Protein AF-A0A2S7PSN5-F1 (afdb_monomer)

Nearest PDB structures (foldseek):
  7qwk-assembly2_B  TM=6.400E-01  e=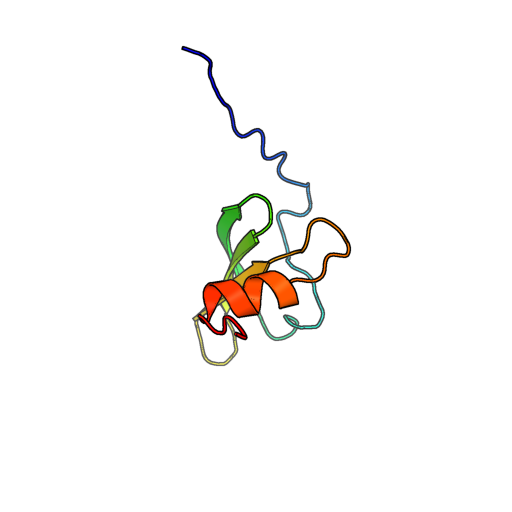1.377E-01  Homo sapiens
  8gdw-assembly1_BBB  TM=5.730E-01  e=1.652E-01  Synechocystis sp. PCC 6803
  3d7u-assembly2_C  TM=5.943E-01  e=2.376E-01  Homo sapiens
  5bvw-assembly1_A  TM=4.740E-01  e=1.755E-01  Homo sapiens
  2ve7-assembly2_D  TM=3.954E-01  e=3.636E+00  Homo sapiens

Secondary structure (DSSP, 8-state):
-----------S--S----GGGTT-EEEEEEEEETTEEEEEEEETTEEEEEEEE--SSS---HHHHHHHTT----

Sequence (75 aa):
MGQGFSLTTLSAGSAGIDVPEFADLVYEKSMGTARFMKSIRARSQDGVVLVKVVVKPYAMDLKQYRKKIIGMETS

pLDDT: mean 76.72, std 17.29, range [41.12, 95.44]

Solvent-accessible surface area (backbone atoms only — not comparable to full-atom values): 5072 Å² total; per-residue (Å²): 138,82,85,78,74,82,77,70,75,74,61,94,61,81,70,66,90,82,48,81,95,42,74,74,47,46,82,73,45,84,71,48,74,55,101,47,35,44,30,33,35,27,35,42,94,93,40,82,43,78,49,76,47,74,54,74,95,57,100,72,86,58,67,74,54,49,31,65,74,73,65,55,73,82,128

Radius of gyration: 16.86 Å; Cα contacts (8 Å, |Δi|>4): 68; chains: 1; bounding box: 50×39×35 Å

Foldseek 3Di:
DDDDDPPPVPPPPVDDPPDPVCPQWAFDAWPDDDPFWTWTWTAGPVGIDIDIGGHDPDPDDCVVVVCVVVVVDDD

Structure (mmCIF, N/CA/C/O backbone):
data_AF-A0A2S7PSN5-F1
#
_entry.id   AF-A0A2S7PSN5-F1
#
loop_
_atom_site.group_PDB
_atom_site.id
_atom_site.type_symbol
_atom_site.label_atom_id
_atom_site.label_alt_id
_atom_site.label_comp_id
_atom_site.label_asym_id
_atom_site.label_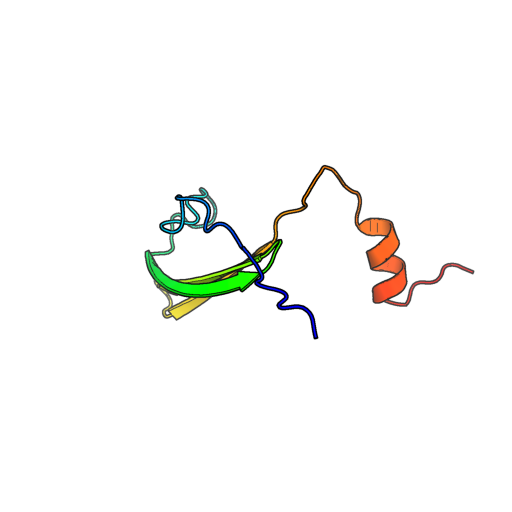entity_id
_atom_site.label_seq_id
_atom_site.pdbx_PDB_ins_code
_atom_site.Cartn_x
_atom_site.Cartn_y
_atom_site.Cartn_z
_atom_site.occupancy
_atom_site.B_iso_or_equiv
_atom_site.auth_seq_id
_atom_site.auth_comp_id
_atom_site.auth_asym_id
_atom_site.auth_atom_id
_atom_site.pdbx_PDB_model_num
ATOM 1 N N . MET A 1 1 ? 34.998 -0.833 9.424 1.00 47.16 1 MET A N 1
ATOM 2 C CA . MET A 1 1 ? 33.598 -1.149 9.787 1.00 47.16 1 MET A CA 1
ATOM 3 C C . MET A 1 1 ? 32.751 0.079 9.468 1.00 47.16 1 MET A C 1
ATOM 5 O O . MET A 1 1 ? 32.705 0.998 10.270 1.00 47.16 1 MET A O 1
ATOM 9 N N . GLY A 1 2 ? 32.228 0.175 8.241 1.00 44.56 2 GLY A N 1
ATOM 10 C CA . GLY A 1 2 ? 31.546 1.377 7.742 1.00 44.56 2 GLY A CA 1
ATOM 11 C C . GLY A 1 2 ? 30.054 1.356 8.069 1.00 44.56 2 GLY A C 1
ATOM 12 O O . GLY A 1 2 ? 29.367 0.398 7.724 1.00 44.56 2 GLY A O 1
ATOM 13 N N . GLN A 1 3 ? 29.570 2.397 8.747 1.00 51.94 3 GLN A N 1
ATOM 14 C CA . GLN A 1 3 ? 28.159 2.590 9.065 1.00 51.94 3 GLN A CA 1
ATOM 15 C C . GLN A 1 3 ? 27.330 2.815 7.796 1.00 51.94 3 GLN A C 1
ATOM 17 O O . GLN A 1 3 ? 27.363 3.883 7.191 1.00 51.94 3 GLN A O 1
ATOM 22 N N . GLY A 1 4 ? 26.555 1.802 7.416 1.00 44.44 4 GLY A N 1
ATOM 23 C CA . GLY A 1 4 ? 25.497 1.917 6.420 1.00 44.44 4 GLY A CA 1
ATOM 24 C C . GLY A 1 4 ? 24.212 2.404 7.074 1.00 44.44 4 GLY A C 1
ATOM 25 O O . GLY A 1 4 ? 23.334 1.600 7.380 1.00 44.44 4 GLY A O 1
ATOM 26 N N . PHE A 1 5 ? 24.077 3.712 7.293 1.00 54.09 5 PHE A N 1
ATOM 27 C CA . PHE A 1 5 ? 22.748 4.264 7.528 1.00 54.09 5 PHE A CA 1
ATOM 28 C C . PHE A 1 5 ? 21.962 4.134 6.228 1.00 54.09 5 PHE A C 1
ATOM 30 O O . PHE A 1 5 ? 22.289 4.763 5.221 1.00 54.09 5 PHE A O 1
ATOM 37 N N . SER A 1 6 ? 20.910 3.317 6.250 1.00 48.09 6 SER A N 1
ATOM 38 C CA . SER A 1 6 ? 19.830 3.450 5.281 1.00 48.09 6 SER A CA 1
ATOM 39 C C . SER A 1 6 ? 19.176 4.807 5.533 1.00 48.09 6 SER A C 1
ATOM 41 O O . SER A 1 6 ? 18.216 4.917 6.288 1.00 48.09 6 SER A O 1
ATOM 43 N N . LEU A 1 7 ? 19.729 5.858 4.928 1.00 48.47 7 LEU A N 1
ATOM 44 C CA . LEU A 1 7 ? 19.055 7.134 4.731 1.00 48.47 7 LEU A CA 1
ATOM 45 C C . LEU A 1 7 ? 17.935 6.892 3.714 1.00 48.47 7 LEU A C 1
ATOM 47 O O . LEU A 1 7 ? 17.999 7.292 2.555 1.00 48.47 7 LEU A O 1
ATOM 51 N N . THR A 1 8 ? 16.888 6.189 4.146 1.00 52.16 8 THR A N 1
ATOM 52 C CA . THR A 1 8 ? 15.567 6.389 3.572 1.00 52.16 8 THR A CA 1
ATOM 53 C C . THR A 1 8 ? 15.166 7.779 4.023 1.00 52.16 8 THR A C 1
ATOM 55 O O . THR A 1 8 ? 14.640 7.949 5.124 1.00 52.16 8 THR A O 1
ATOM 58 N N .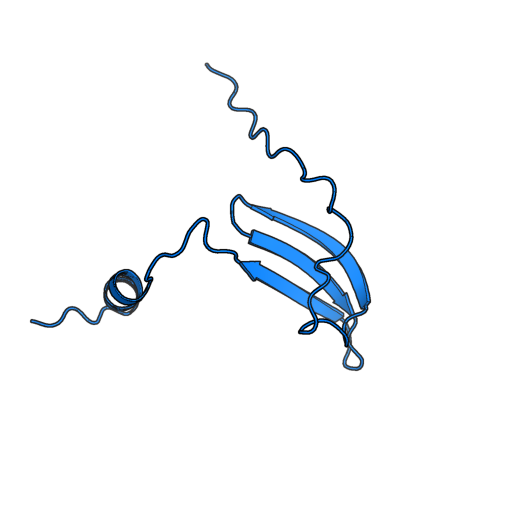 THR A 1 9 ? 15.490 8.790 3.220 1.00 48.53 9 THR A N 1
ATOM 59 C CA . THR A 1 9 ? 14.815 10.076 3.321 1.00 48.53 9 THR A CA 1
ATOM 60 C C . THR A 1 9 ? 13.325 9.753 3.315 1.00 48.53 9 THR A C 1
ATOM 62 O O . THR A 1 9 ? 12.784 9.233 2.338 1.00 48.53 9 THR A O 1
ATOM 65 N N . LEU A 1 10 ? 12.680 9.910 4.472 1.00 47.84 10 LEU A N 1
ATOM 66 C CA . LEU A 1 10 ? 11.237 9.798 4.576 1.00 47.84 10 LEU A CA 1
ATOM 67 C C . LEU A 1 10 ? 10.711 10.910 3.681 1.00 47.84 10 LEU A C 1
ATOM 69 O O . LEU A 1 10 ? 10.749 12.076 4.065 1.00 47.84 10 LEU A O 1
ATOM 73 N N . SER A 1 11 ? 10.309 10.554 2.457 1.00 46.84 11 SER A N 1
ATOM 74 C CA . SER A 1 11 ? 9.585 11.475 1.595 1.00 46.84 11 SER A CA 1
ATOM 75 C C . SER A 1 11 ? 8.456 12.046 2.441 1.00 46.84 11 SER A C 1
ATOM 77 O O . SER A 1 11 ? 7.705 11.290 3.068 1.00 46.8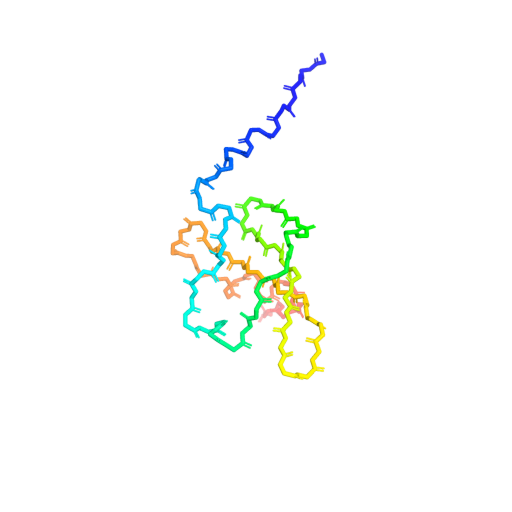4 11 SER A O 1
ATOM 79 N N . ALA A 1 12 ? 8.397 13.373 2.518 1.00 41.12 12 ALA A N 1
ATOM 80 C CA . ALA A 1 12 ? 7.505 14.154 3.367 1.00 41.12 12 ALA A CA 1
ATOM 81 C C . ALA A 1 12 ? 6.011 14.037 2.963 1.00 41.12 12 ALA A C 1
ATOM 83 O O . ALA A 1 12 ? 5.240 14.965 3.157 1.00 41.12 12 ALA A O 1
ATOM 84 N N . GLY A 1 13 ? 5.604 12.878 2.432 1.00 43.25 13 GLY A N 1
ATOM 85 C CA . GLY A 1 13 ? 4.240 12.366 2.263 1.00 43.25 13 GLY A CA 1
ATOM 86 C C . GLY A 1 13 ? 4.033 11.070 3.067 1.00 43.25 13 GLY A C 1
ATOM 87 O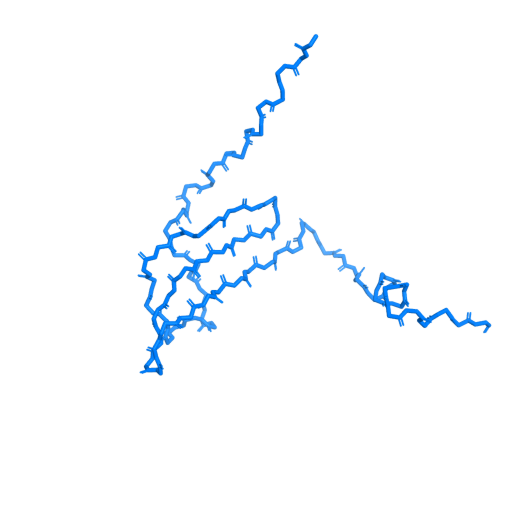 O . GLY A 1 13 ? 3.447 10.092 2.605 1.00 43.25 13 GLY A O 1
ATOM 88 N N . SER A 1 14 ? 4.608 10.999 4.273 1.00 45.28 14 SER A N 1
ATOM 89 C CA . SER A 1 14 ? 4.503 9.834 5.168 1.00 45.28 14 SER A CA 1
ATOM 90 C C . SER A 1 14 ? 3.051 9.553 5.609 1.00 45.28 14 SER A C 1
ATOM 92 O O . SER A 1 14 ? 2.714 8.403 5.900 1.00 45.28 14 SER A O 1
ATOM 94 N N . ALA A 1 15 ? 2.162 10.549 5.539 1.00 48.03 15 ALA A N 1
ATOM 95 C CA . ALA A 1 15 ? 0.720 10.404 5.727 1.00 48.03 15 ALA A CA 1
ATOM 96 C C . ALA A 1 15 ? 0.002 10.210 4.380 1.00 48.03 15 ALA A C 1
ATOM 98 O O . ALA A 1 15 ? 0.191 11.005 3.469 1.00 48.03 15 ALA A O 1
ATOM 99 N N . GLY A 1 16 ? -0.809 9.151 4.289 1.00 58.06 16 GLY A N 1
ATOM 100 C CA . GLY A 1 16 ? -1.712 8.882 3.169 1.00 58.06 16 GLY A CA 1
ATOM 101 C C . GLY A 1 16 ? -1.007 8.279 1.964 1.00 58.06 16 GLY A C 1
ATOM 102 O O . GLY A 1 16 ? -0.373 8.976 1.184 1.00 58.06 16 GLY A O 1
ATOM 103 N N . ILE A 1 17 ? -1.117 6.965 1.771 1.00 61.62 17 ILE A N 1
ATOM 104 C CA . ILE A 1 17 ? -1.109 6.500 0.385 1.00 61.62 17 ILE A CA 1
ATOM 105 C C . ILE A 1 17 ? -2.470 6.934 -0.159 1.00 61.62 17 ILE A C 1
ATOM 107 O O . ILE A 1 17 ? -3.451 6.231 0.047 1.00 61.62 17 ILE A O 1
ATOM 111 N N . ASP A 1 18 ? -2.533 8.146 -0.699 1.00 64.19 18 ASP A N 1
A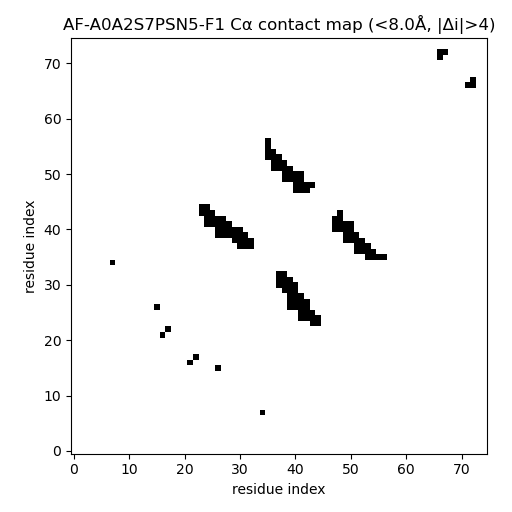TOM 112 C CA . ASP A 1 18 ? -3.765 8.744 -1.201 1.00 64.19 18 ASP A CA 1
ATOM 113 C C . ASP A 1 18 ? -3.879 8.410 -2.687 1.00 64.19 18 ASP A C 1
ATOM 115 O O . ASP A 1 18 ? -3.334 9.097 -3.552 1.00 64.19 18 ASP A O 1
ATOM 119 N N . VAL A 1 19 ? -4.467 7.248 -2.962 1.00 72.75 19 VAL A N 1
ATOM 120 C CA . VAL A 1 19 ? -4.793 6.797 -4.314 1.00 72.75 19 VAL A CA 1
ATOM 121 C C . VAL A 1 19 ? -6.267 6.394 -4.340 1.00 72.75 19 VAL A C 1
ATOM 123 O O . VAL A 1 19 ? -6.755 5.863 -3.336 1.00 72.75 19 VAL A O 1
ATOM 126 N N . PRO A 1 20 ? -6.991 6.631 -5.449 1.00 77.75 20 PRO A N 1
ATOM 127 C CA . PRO A 1 20 ? -8.421 6.331 -5.544 1.00 77.75 20 PRO A CA 1
ATOM 128 C C . PRO A 1 20 ? -8.777 4.889 -5.161 1.00 77.75 20 PRO A C 1
ATOM 130 O O . PRO A 1 20 ? -9.851 4.634 -4.624 1.00 77.75 20 PRO A O 1
ATOM 133 N N . GLU A 1 21 ? -7.860 3.951 -5.395 1.00 83.06 21 GLU A N 1
ATOM 134 C CA . GLU A 1 21 ? -7.998 2.532 -5.071 1.00 83.06 21 GLU A CA 1
ATOM 135 C C . GLU A 1 21 ? -8.099 2.242 -3.563 1.00 83.06 21 GLU A C 1
ATOM 137 O O . GLU A 1 21 ? -8.439 1.119 -3.201 1.00 83.06 21 GLU A O 1
ATOM 142 N N . PHE A 1 22 ? -7.806 3.215 -2.691 1.00 84.25 22 PHE A N 1
ATOM 143 C CA . PHE A 1 22 ? -7.932 3.101 -1.231 1.00 84.25 22 PHE A CA 1
ATOM 144 C C . PHE A 1 22 ? -8.988 4.038 -0.634 1.00 84.25 22 PHE A C 1
ATOM 146 O O . PHE A 1 22 ? -8.974 4.274 0.573 1.00 84.25 22 PHE A O 1
ATOM 153 N N . ALA A 1 23 ? -9.900 4.582 -1.444 1.00 85.88 23 ALA A N 1
ATOM 154 C CA . ALA A 1 23 ? -10.922 5.523 -0.975 1.00 85.88 23 ALA A CA 1
ATOM 155 C C . ALA A 1 23 ? -11.869 4.937 0.095 1.00 85.88 23 ALA A C 1
ATOM 157 O O . ALA A 1 23 ? -12.459 5.679 0.879 1.00 85.88 23 ALA A O 1
ATOM 158 N N . ASP A 1 24 ? -12.011 3.614 0.143 1.00 89.75 24 ASP A N 1
ATOM 159 C CA . ASP A 1 24 ? -12.807 2.872 1.123 1.00 89.75 24 ASP A CA 1
ATOM 160 C C . ASP A 1 24 ? -12.034 2.526 2.411 1.00 89.75 24 ASP A C 1
ATOM 162 O O . ASP A 1 24 ? -12.601 1.941 3.340 1.00 89.75 24 ASP A O 1
ATOM 166 N N . LEU A 1 25 ? -10.747 2.883 2.489 1.00 90.62 25 LEU A N 1
ATOM 167 C CA . LEU A 1 25 ? -9.867 2.540 3.599 1.00 90.62 25 LEU A CA 1
ATOM 168 C C . LEU A 1 25 ? -9.543 3.755 4.469 1.00 90.62 25 LEU A C 1
ATOM 170 O O . LEU A 1 25 ? -9.037 4.779 4.015 1.00 90.62 25 LEU A O 1
ATOM 174 N N . VAL A 1 26 ? -9.721 3.595 5.778 1.00 91.31 26 VAL A N 1
ATOM 175 C CA . VAL A 1 26 ? -9.278 4.570 6.776 1.00 91.31 26 VAL A CA 1
ATOM 176 C C . VAL A 1 26 ? -7.874 4.204 7.241 1.00 91.31 26 VAL A C 1
ATOM 178 O O . VAL A 1 26 ? -7.662 3.152 7.845 1.00 91.31 26 VAL A O 1
ATOM 181 N N . TYR A 1 27 ? -6.896 5.070 6.980 1.00 88.56 27 TYR A N 1
ATOM 182 C CA . TYR A 1 27 ? -5.531 4.900 7.483 1.00 88.56 27 TYR A CA 1
ATOM 183 C C . TYR A 1 27 ? -5.502 4.894 9.022 1.00 88.56 27 TYR A C 1
ATOM 185 O O . TYR A 1 27 ? -5.995 5.825 9.654 1.00 88.56 27 TYR A O 1
ATOM 193 N N . GLU A 1 28 ? -4.868 3.883 9.629 1.00 89.81 28 GLU A N 1
ATOM 194 C CA . GLU A 1 28 ? -4.647 3.829 11.083 1.00 89.81 28 GLU A CA 1
ATOM 195 C C . GLU A 1 28 ? -3.179 4.108 11.441 1.00 89.81 28 GLU A C 1
ATOM 197 O O . GLU A 1 28 ? -2.882 4.982 12.257 1.00 89.81 28 GLU A O 1
ATOM 202 N N . LYS A 1 29 ? -2.236 3.341 10.871 1.00 86.06 29 LYS A N 1
ATOM 203 C CA . LYS A 1 29 ? -0.812 3.419 11.247 1.00 86.06 29 LYS A CA 1
ATOM 204 C C . LYS A 1 29 ? 0.117 2.883 10.156 1.00 86.06 29 LYS A C 1
ATOM 206 O O . LYS A 1 29 ? -0.197 1.913 9.474 1.00 86.06 29 LYS A O 1
ATOM 211 N N . SER A 1 30 ? 1.320 3.444 10.053 1.00 86.12 30 SER A N 1
ATOM 212 C CA . SER A 1 30 ? 2.416 2.871 9.263 1.00 86.12 30 SER A CA 1
ATOM 213 C C . SER A 1 30 ? 2.958 1.584 9.900 1.00 86.12 30 SER A C 1
ATOM 215 O O . SER A 1 30 ? 3.244 1.544 11.098 1.00 86.12 30 SER A O 1
ATOM 217 N N . MET A 1 31 ? 3.115 0.535 9.091 1.00 89.12 31 MET A N 1
ATOM 218 C CA . MET A 1 31 ? 3.611 -0.782 9.517 1.00 89.12 31 MET A CA 1
ATOM 219 C C . MET A 1 31 ? 5.050 -1.054 9.074 1.00 89.12 31 MET A C 1
ATOM 221 O O . MET A 1 31 ? 5.697 -1.943 9.620 1.00 89.12 31 MET A O 1
ATOM 225 N N . GLY A 1 32 ? 5.560 -0.302 8.100 1.00 84.81 32 GLY A N 1
ATOM 226 C CA . GLY A 1 32 ? 6.939 -0.420 7.643 1.00 84.81 32 GLY A CA 1
ATOM 227 C C . GLY A 1 32 ? 7.138 0.116 6.233 1.00 84.81 32 GLY A C 1
ATOM 228 O O . GLY A 1 32 ? 6.203 0.185 5.433 1.00 84.81 32 GLY A O 1
ATOM 229 N N . THR A 1 33 ? 8.384 0.458 5.924 1.00 83.38 33 THR A N 1
ATOM 230 C CA . THR A 1 33 ? 8.794 0.971 4.615 1.00 83.38 33 THR A CA 1
ATOM 231 C C . THR A 1 33 ? 10.031 0.215 4.145 1.00 83.38 33 THR A C 1
ATOM 233 O O . THR A 1 33 ? 10.931 -0.074 4.930 1.00 83.38 33 THR A O 1
ATOM 236 N N . ALA A 1 34 ? 10.081 -0.088 2.854 1.00 83.31 34 ALA A N 1
ATOM 237 C CA . ALA A 1 34 ? 11.259 -0.551 2.136 1.00 83.31 34 ALA A CA 1
ATOM 238 C C . ALA A 1 34 ? 11.465 0.326 0.891 1.00 83.31 34 ALA A C 1
ATOM 240 O O . ALA A 1 34 ? 10.609 1.138 0.545 1.00 83.31 34 ALA A O 1
ATOM 241 N N . ARG A 1 35 ? 12.587 0.145 0.182 1.00 82.06 35 ARG A N 1
ATOM 242 C CA . ARG A 1 35 ? 12.992 1.003 -0.951 1.00 82.06 35 ARG A CA 1
ATOM 243 C C . ARG A 1 35 ? 11.891 1.237 -1.994 1.00 82.06 35 ARG A C 1
ATOM 245 O O . ARG A 1 35 ? 11.801 2.324 -2.547 1.00 82.06 35 ARG A O 1
ATOM 252 N N . PHE A 1 36 ? 11.079 0.217 -2.254 1.00 83.94 36 PHE A N 1
ATOM 253 C CA . PHE A 1 36 ? 10.011 0.244 -3.256 1.00 83.94 36 PHE A CA 1
ATOM 254 C C . PHE A 1 36 ? 8.653 -0.144 -2.682 1.00 83.94 36 PHE A C 1
ATOM 256 O O . PHE A 1 36 ? 7.732 -0.405 -3.448 1.00 83.94 36 PHE A O 1
ATOM 263 N N . MET A 1 37 ? 8.535 -0.244 -1.354 1.00 87.44 37 MET A N 1
ATOM 264 C CA . MET A 1 37 ? 7.326 -0.736 -0.707 1.00 87.44 37 MET A CA 1
ATOM 265 C C . MET A 1 37 ? 6.958 0.107 0.507 1.00 87.44 37 MET A C 1
ATOM 267 O O . MET A 1 37 ? 7.813 0.411 1.333 1.00 87.44 37 MET A O 1
ATOM 271 N N . LYS A 1 38 ? 5.670 0.401 0.670 1.00 86.69 38 LYS A N 1
ATOM 272 C CA . LYS A 1 38 ? 5.104 0.945 1.909 1.00 86.69 38 LYS A CA 1
ATOM 273 C C . LYS A 1 38 ? 4.017 0.002 2.410 1.00 86.69 38 LYS A C 1
ATOM 275 O O . LYS A 1 38 ? 3.207 -0.484 1.623 1.00 86.69 38 LYS A O 1
ATOM 280 N N . SER A 1 39 ? 4.029 -0.270 3.709 1.00 89.44 39 SER A N 1
AT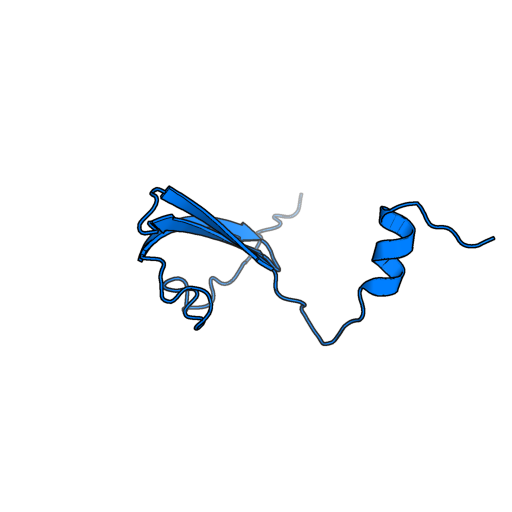OM 281 C CA . SER A 1 39 ? 3.018 -1.076 4.389 1.00 89.44 39 SER A CA 1
ATOM 282 C C . SER A 1 39 ? 2.283 -0.220 5.411 1.00 89.44 39 SER A C 1
ATOM 284 O O . SER A 1 39 ? 2.918 0.420 6.253 1.00 89.44 39 SER A O 1
ATOM 286 N N . ILE A 1 40 ? 0.953 -0.228 5.369 1.00 89.56 40 ILE A N 1
ATOM 287 C CA . ILE A 1 40 ? 0.104 0.471 6.340 1.00 89.56 40 ILE A CA 1
ATOM 288 C C . ILE A 1 40 ? -0.957 -0.477 6.886 1.00 89.56 40 ILE A C 1
ATOM 290 O O . ILE A 1 40 ? -1.430 -1.377 6.195 1.00 89.56 40 ILE A O 1
ATOM 294 N N . ARG A 1 41 ? -1.343 -0.245 8.131 1.00 92.44 41 ARG A N 1
ATOM 295 C CA . ARG A 1 41 ? -2.564 -0.776 8.712 1.00 92.44 41 ARG A CA 1
ATOM 296 C C . ARG A 1 41 ? -3.678 0.224 8.431 1.00 92.44 41 ARG A C 1
ATOM 298 O O . ARG A 1 41 ? -3.515 1.419 8.697 1.00 92.44 41 ARG A O 1
ATOM 305 N N . ALA A 1 42 ? -4.779 -0.275 7.898 1.00 92.81 42 ALA A N 1
ATOM 306 C CA . ALA A 1 42 ? -5.971 0.502 7.619 1.00 92.81 42 ALA A CA 1
ATOM 307 C C . ALA A 1 42 ? -7.215 -0.257 8.091 1.00 92.81 42 ALA A C 1
ATOM 309 O O . ALA A 1 42 ? -7.144 -1.436 8.453 1.00 92.81 42 ALA A O 1
ATOM 310 N N . ARG A 1 43 ? -8.353 0.427 8.095 1.00 94.00 43 ARG A N 1
ATOM 311 C CA . ARG A 1 43 ? -9.660 -0.133 8.415 1.00 94.00 43 ARG A CA 1
ATOM 312 C C . ARG A 1 43 ? -10.584 0.027 7.217 1.00 94.00 43 ARG A C 1
ATOM 314 O O . ARG A 1 43 ? -10.764 1.139 6.737 1.00 94.00 43 ARG A O 1
ATOM 321 N N . SER A 1 44 ? -11.142 -1.084 6.762 1.00 93.25 44 SER A N 1
ATOM 322 C CA . SER A 1 44 ? -12.261 -1.134 5.822 1.00 93.25 44 SER A CA 1
ATOM 323 C C . SER A 1 44 ? -13.572 -1.318 6.601 1.00 93.25 44 SER A C 1
ATOM 325 O O . SER A 1 44 ? -13.554 -1.512 7.823 1.00 93.25 44 SER A O 1
ATOM 327 N N . GLN A 1 45 ? -14.709 -1.292 5.907 1.00 93.81 45 GLN A N 1
ATOM 328 C CA . GLN A 1 45 ? -16.018 -1.613 6.490 1.00 93.81 45 GLN A CA 1
ATOM 329 C C . GLN A 1 45 ? -16.038 -3.028 7.096 1.00 93.81 45 GLN A C 1
ATOM 331 O O . GLN A 1 45 ? -16.635 -3.233 8.151 1.00 93.81 45 GLN A O 1
ATOM 336 N N . ASP A 1 46 ? -15.291 -3.963 6.500 1.00 93.69 46 ASP A N 1
ATOM 337 C CA . ASP A 1 46 ? -15.214 -5.366 6.934 1.00 93.69 46 ASP A CA 1
ATOM 338 C C . ASP A 1 46 ? -14.178 -5.624 8.046 1.00 93.69 46 ASP A C 1
ATOM 340 O O . ASP A 1 46 ? -13.998 -6.757 8.497 1.00 93.69 46 ASP A O 1
ATOM 344 N N . GLY A 1 47 ? -13.477 -4.582 8.508 1.00 94.94 47 GLY A N 1
ATOM 345 C CA . GLY A 1 47 ? -12.518 -4.671 9.608 1.00 94.94 47 GLY A CA 1
ATOM 346 C C . GLY A 1 47 ? -11.102 -4.219 9.254 1.00 94.94 47 GLY A C 1
ATOM 347 O O . GLY A 1 47 ? -10.881 -3.355 8.408 1.00 94.94 47 GLY A O 1
ATOM 348 N N . VAL A 1 48 ? -10.117 -4.745 9.983 1.00 95.44 48 VAL A N 1
ATOM 349 C CA . VAL A 1 48 ? -8.717 -4.301 9.891 1.00 95.44 48 VAL A CA 1
ATOM 350 C C . VAL A 1 48 ? -7.999 -5.010 8.746 1.00 95.44 48 VAL A C 1
ATOM 352 O O . VAL A 1 48 ? -8.018 -6.236 8.660 1.00 95.44 48 VAL A O 1
ATOM 355 N N . VAL A 1 49 ? -7.285 -4.239 7.925 1.00 94.56 49 VAL A N 1
ATOM 356 C CA . VAL A 1 49 ? -6.522 -4.728 6.770 1.00 94.56 49 VAL A CA 1
ATOM 357 C C . VAL A 1 49 ? -5.067 -4.250 6.800 1.00 94.56 49 VAL A C 1
ATOM 359 O O . VAL A 1 49 ? -4.736 -3.193 7.346 1.00 94.56 49 VAL A O 1
ATOM 362 N N . LEU A 1 50 ? -4.177 -5.038 6.189 1.00 93.31 50 LEU A N 1
ATOM 363 C CA . LEU A 1 50 ? -2.793 -4.656 5.904 1.00 93.31 50 LEU A CA 1
ATOM 364 C C . LEU A 1 50 ? -2.664 -4.340 4.413 1.00 93.31 50 LEU A C 1
ATOM 366 O O . LEU A 1 50 ? -2.774 -5.233 3.576 1.00 93.31 50 LEU A O 1
ATOM 370 N N . VAL A 1 51 ? -2.359 -3.089 4.091 1.00 91.81 51 VAL A N 1
ATOM 371 C CA . VAL A 1 51 ? -2.140 -2.644 2.713 1.00 91.81 51 VAL A CA 1
ATOM 372 C C . VAL A 1 51 ? -0.644 -2.638 2.425 1.00 91.81 51 VAL A C 1
ATOM 374 O O . VAL A 1 51 ? 0.135 -2.069 3.194 1.00 91.81 51 VAL A O 1
ATOM 377 N N . LYS A 1 52 ? -0.242 -3.251 1.307 1.00 91.62 52 LYS A N 1
ATOM 378 C CA . LYS A 1 52 ? 1.134 -3.234 0.795 1.00 91.62 52 LYS A CA 1
ATOM 379 C C . LYS A 1 52 ? 1.156 -2.633 -0.598 1.00 91.62 52 LYS A C 1
ATOM 381 O O . LYS A 1 52 ? 0.608 -3.207 -1.532 1.00 91.62 52 LYS A O 1
ATOM 386 N N . VAL A 1 53 ? 1.844 -1.510 -0.736 1.00 86.75 53 VAL A N 1
ATOM 387 C CA . VAL A 1 53 ? 1.992 -0.812 -2.013 1.00 86.75 53 VAL A CA 1
ATOM 388 C C . VAL A 1 53 ? 3.409 -0.983 -2.488 1.00 86.75 53 VAL A C 1
ATOM 390 O O . VAL A 1 53 ? 4.333 -0.673 -1.740 1.00 86.75 53 VAL A O 1
ATOM 393 N N . VAL A 1 54 ? 3.570 -1.473 -3.715 1.00 86.44 54 VAL A N 1
ATOM 394 C CA . VAL A 1 54 ? 4.868 -1.642 -4.366 1.00 86.44 54 VAL A CA 1
ATOM 395 C C . VAL A 1 54 ? 4.912 -0.773 -5.610 1.00 86.44 54 VAL A C 1
ATOM 397 O O . VAL A 1 54 ? 4.044 -0.882 -6.471 1.00 86.44 54 VAL A O 1
ATOM 400 N N . VAL A 1 55 ? 5.938 0.064 -5.718 1.00 83.69 55 VAL A N 1
ATOM 401 C CA . VAL A 1 55 ? 6.118 0.978 -6.850 1.00 83.69 55 VAL A CA 1
ATOM 402 C C . VAL A 1 55 ? 7.353 0.560 -7.636 1.00 83.69 55 VAL A C 1
ATOM 404 O O . VAL A 1 55 ? 8.415 0.317 -7.064 1.00 83.69 55 VAL A O 1
ATOM 407 N N . LYS A 1 56 ? 7.234 0.477 -8.963 1.00 85.25 56 LYS A N 1
ATOM 408 C CA . LYS A 1 56 ? 8.404 0.268 -9.821 1.00 85.25 56 LYS A CA 1
ATOM 409 C C . LYS A 1 56 ? 9.251 1.549 -9.837 1.00 85.25 56 LYS A C 1
ATOM 411 O O . LYS A 1 56 ? 8.685 2.618 -10.040 1.00 85.25 56 LYS A O 1
ATOM 416 N N . PRO A 1 57 ? 10.584 1.467 -9.685 1.00 79.44 57 PRO A N 1
ATOM 417 C CA . PRO A 1 57 ? 11.444 2.655 -9.685 1.00 79.44 57 PRO A CA 1
ATOM 418 C C . PRO A 1 57 ? 11.439 3.430 -11.00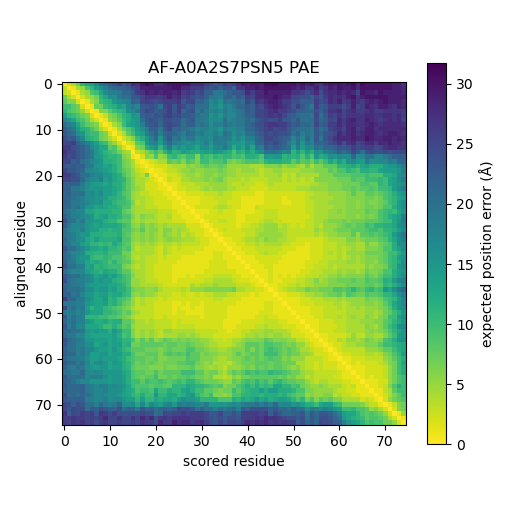6 1.00 79.44 57 PRO A C 1
ATOM 420 O O . PRO A 1 57 ? 11.717 4.622 -11.021 1.00 79.44 57 PRO A O 1
ATOM 423 N N . TYR A 1 58 ? 11.168 2.743 -12.111 1.00 82.06 58 TYR A N 1
ATOM 424 C CA . TYR A 1 58 ? 11.057 3.285 -13.459 1.00 82.06 58 TYR A CA 1
ATOM 425 C C . TYR A 1 58 ? 10.175 2.345 -14.290 1.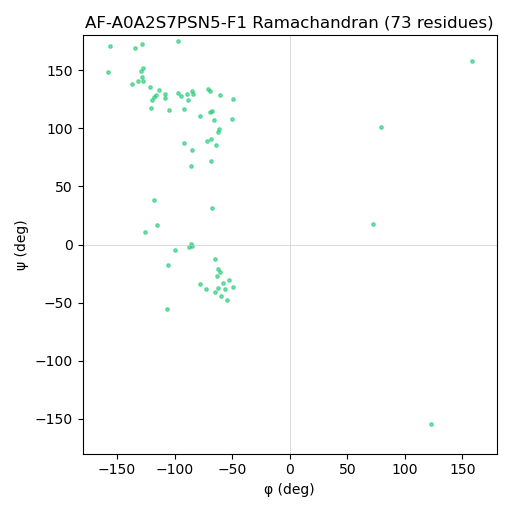00 82.06 58 TYR A C 1
ATOM 427 O O . TYR A 1 58 ? 9.825 1.247 -13.839 1.00 82.06 58 TYR A O 1
ATOM 435 N N . ALA A 1 59 ? 9.805 2.758 -15.503 1.00 85.00 59 ALA A N 1
ATOM 436 C CA . ALA A 1 59 ? 9.047 1.920 -16.426 1.00 85.00 59 ALA A CA 1
ATOM 437 C C . ALA A 1 59 ? 9.867 0.671 -16.803 1.00 85.00 59 ALA A C 1
ATOM 439 O O . ALA A 1 59 ? 10.733 0.715 -17.671 1.00 85.00 59 ALA A O 1
ATOM 440 N N . MET A 1 60 ? 9.614 -0.440 -16.109 1.00 85.25 60 MET A N 1
ATOM 441 C CA . MET A 1 60 ? 10.282 -1.722 -16.334 1.00 85.25 60 MET A CA 1
ATOM 442 C C . MET A 1 60 ? 9.270 -2.850 -16.540 1.00 85.25 60 MET A C 1
ATOM 444 O O . MET A 1 60 ? 8.247 -2.925 -15.843 1.00 85.25 60 MET A O 1
ATOM 448 N N . ASP A 1 61 ? 9.572 -3.762 -17.465 1.00 88.69 61 ASP A N 1
ATOM 449 C CA . ASP A 1 61 ? 8.807 -4.995 -17.637 1.00 88.69 61 ASP A CA 1
ATOM 450 C C . ASP A 1 61 ? 9.288 -6.068 -16.647 1.00 88.69 61 ASP A C 1
ATOM 452 O O . ASP A 1 61 ? 10.480 -6.354 -16.525 1.00 88.69 61 ASP A O 1
ATOM 456 N N . LEU A 1 62 ? 8.340 -6.668 -15.924 1.00 87.44 62 LEU A N 1
ATOM 457 C CA . LEU A 1 62 ? 8.607 -7.743 -14.969 1.00 87.44 62 LEU A CA 1
ATOM 458 C C . LEU A 1 62 ? 8.311 -9.137 -15.538 1.00 87.44 62 LEU A C 1
ATOM 460 O O . LEU A 1 62 ? 8.609 -10.133 -14.875 1.00 87.44 62 LEU A O 1
ATOM 464 N N . LYS A 1 63 ? 7.769 -9.242 -16.761 1.00 88.81 63 LYS A N 1
ATOM 465 C CA . LYS A 1 63 ? 7.409 -10.529 -17.384 1.00 88.81 63 LYS A CA 1
ATOM 466 C C . LYS A 1 63 ? 8.591 -11.497 -17.462 1.00 88.81 63 LYS A C 1
ATOM 468 O O . LYS A 1 63 ? 8.413 -12.687 -17.206 1.00 88.81 63 LYS A O 1
ATOM 473 N N . GLN A 1 64 ? 9.792 -10.993 -17.750 1.00 86.00 64 GLN A N 1
ATOM 474 C CA . GLN A 1 64 ? 11.005 -11.815 -17.798 1.00 86.00 64 GLN A CA 1
ATOM 475 C C . GLN A 1 64 ? 11.339 -12.461 -16.445 1.00 86.00 64 GLN A C 1
ATOM 477 O O . GLN A 1 64 ? 11.745 -13.619 -16.393 1.00 86.00 64 GLN A O 1
ATOM 482 N N . TYR A 1 65 ? 11.114 -11.744 -15.341 1.00 87.00 65 TYR A N 1
ATOM 483 C CA . TYR A 1 65 ? 11.356 -12.264 -13.997 1.00 87.00 65 TYR A CA 1
ATOM 484 C C . TYR A 1 65 ? 10.232 -13.195 -13.554 1.00 87.00 65 TYR A C 1
ATOM 486 O O . TYR A 1 65 ? 10.501 -14.196 -12.901 1.00 87.00 65 TYR A O 1
ATOM 494 N N . ARG A 1 66 ? 8.986 -12.930 -13.974 1.00 86.69 66 ARG A N 1
ATOM 495 C CA . ARG A 1 66 ? 7.841 -13.812 -13.711 1.00 86.69 66 ARG A CA 1
ATOM 496 C C . ARG A 1 66 ? 8.110 -15.241 -14.186 1.00 86.69 66 ARG A C 1
ATOM 498 O O . ARG A 1 66 ? 7.884 -16.171 -13.424 1.00 86.69 66 ARG A O 1
ATOM 505 N N . LYS A 1 67 ? 8.608 -15.418 -15.416 1.00 84.06 67 LYS A N 1
ATOM 506 C CA . LYS A 1 67 ? 8.926 -16.751 -15.958 1.00 84.06 67 LYS A CA 1
ATOM 507 C C . LYS A 1 67 ? 9.966 -17.483 -15.105 1.00 84.06 67 LYS A C 1
ATOM 509 O O . LYS A 1 67 ? 9.752 -18.636 -14.755 1.00 84.06 67 LYS A O 1
ATOM 514 N N . LYS A 1 68 ? 11.026 -16.773 -14.701 1.00 86.12 68 LYS A N 1
ATOM 515 C CA . LYS A 1 68 ? 12.095 -17.311 -13.845 1.00 86.12 68 LYS A CA 1
ATOM 516 C C . LYS A 1 68 ? 11.603 -17.682 -12.444 1.00 86.12 68 LYS A C 1
ATOM 518 O O . LYS A 1 68 ? 11.989 -18.716 -11.923 1.00 86.12 68 LYS A O 1
ATOM 523 N N . ILE A 1 69 ? 10.739 -16.863 -11.845 1.00 89.19 69 ILE A N 1
ATOM 524 C CA . ILE A 1 69 ? 10.218 -17.091 -10.486 1.00 89.19 69 ILE A CA 1
ATOM 525 C C . ILE A 1 69 ? 9.203 -18.242 -10.461 1.00 89.19 69 ILE A C 1
ATOM 527 O O . ILE A 1 69 ? 9.192 -19.020 -9.516 1.00 89.19 69 ILE A O 1
ATOM 531 N N . ILE A 1 70 ? 8.357 -18.358 -11.489 1.00 88.94 70 ILE A N 1
ATOM 532 C CA . ILE A 1 70 ? 7.316 -19.400 -11.569 1.00 88.94 70 ILE A CA 1
ATOM 533 C C . ILE A 1 70 ? 7.885 -20.721 -12.140 1.00 88.94 70 ILE A C 1
ATOM 535 O O . ILE A 1 70 ? 7.171 -21.711 -12.237 1.00 88.94 70 ILE A O 1
ATOM 539 N N . GLY A 1 71 ? 9.171 -20.767 -12.507 1.00 72.69 71 GLY A N 1
ATOM 540 C CA . GLY A 1 71 ? 9.812 -21.974 -13.043 1.00 72.69 71 GLY A CA 1
ATOM 541 C C . GLY A 1 71 ? 9.381 -22.334 -14.469 1.00 72.69 71 GLY A C 1
ATOM 542 O O . GLY A 1 71 ? 9.591 -23.455 -14.913 1.00 72.69 71 GLY A O 1
ATOM 543 N N . MET A 1 72 ? 8.785 -21.394 -15.208 1.00 62.62 72 MET A N 1
ATOM 544 C CA . MET A 1 72 ? 8.479 -21.566 -16.630 1.00 62.62 72 MET A CA 1
ATOM 545 C C . MET A 1 72 ? 9.702 -21.168 -17.465 1.00 62.62 72 MET A C 1
ATOM 547 O O . MET A 1 72 ? 9.684 -20.154 -18.171 1.00 62.62 72 MET A O 1
ATOM 551 N N . GLU A 1 73 ? 10.783 -21.941 -17.363 1.00 57.47 73 GLU A N 1
ATOM 552 C CA . GLU A 1 73 ? 11.819 -21.945 -18.397 1.00 57.47 73 GLU A CA 1
ATOM 553 C C . GLU A 1 73 ? 11.226 -22.599 -19.644 1.00 57.47 73 GLU A C 1
ATOM 555 O O . GLU A 1 73 ? 10.822 -23.757 -19.637 1.00 57.47 73 GLU A O 1
ATOM 560 N N . THR A 1 74 ? 11.081 -21.815 -20.709 1.00 58.16 74 THR A N 1
ATOM 561 C CA . THR A 1 74 ? 10.737 -22.353 -22.024 1.00 58.16 74 THR A CA 1
ATOM 562 C C . THR A 1 74 ? 12.024 -22.945 -22.586 1.00 58.16 74 THR A C 1
ATOM 564 O O . THR A 1 74 ? 12.962 -22.186 -22.833 1.00 58.16 74 THR A O 1
ATOM 567 N N . SER A 1 75 ? 12.081 -24.277 -22.681 1.00 53.59 75 SER A N 1
ATOM 568 C CA . SER A 1 75 ? 13.044 -24.999 -23.524 1.00 53.59 75 SER A CA 1
ATOM 569 C C . SER A 1 75 ? 12.867 -24.638 -24.994 1.00 53.59 75 SER A C 1
ATOM 571 O O . SER A 1 75 ? 11.715 -24.330 -25.383 1.00 53.59 75 SER A O 1
#

Mean predicted aligned error: 10.85 Å